Protein AF-A0A7V0UJN0-F1 (afdb_monomer_lite)

Foldseek 3Di:
DDDADDPVRLVCVLVVHDDDVVNVVCCVVDPVNVVVNVVVNVVSVVVVVVPDDVVPDDDDPCVVVVVVVVVVVVVVVVVVVVVVCVVCVVVVCPVPPVVVVVVVVVVVVVVVVVVVPPPDDDDDDDDDDDDDDDDDDDDDDPDDDPPPVVVVVVVCPDPVNVVVVVVVVVVVVVVVVVPD

Secondary structure (DSSP, 8-state):
-PPPPPHHHHHHHHHT----HHHHHHHHH-HHHHHHHHHHHHHHHHHHHHS--GGG-PPP-THHHHHHHHHHHHHHHHHHHHHHHHHHTTTT-GGGHHHHHHHHHHHHHHHHHHHHH-----------------------------SSHHHHHHH---HHHHHHHHHHHHHHHHHTTS--

Sequence (180 aa):
MFGHLKPEDFINLIEGTPIAEKRRAHLQACASCRERIEPLTAVYADARAMRIEEDGIAEPDWSAFRSSVRDAMLSRSVRRQSAAHGWTAWAARPAMGWSLSAAFAVVLVAVLWSWNGSTTAPVPPQMSALEGASLDVSDMDAGMWPRTGVFDEIAQLDEDEAEYLRQLLHEAMQEGSATQ

Radius of gyration: 39.87 Å; chains: 1; bounding box: 94×86×67 Å

pLDDT: mean 71.56, std 18.33, range [37.47, 95.38]

Structure (mmCIF, N/CA/C/O backbone):
data_AF-A0A7V0UJN0-F1
#
_entry.id   AF-A0A7V0UJN0-F1
#
loop_
_atom_site.group_PDB
_atom_site.id
_atom_site.type_symbol
_atom_site.label_atom_id
_atom_site.label_alt_id
_atom_site.label_comp_id
_atom_site.label_asym_id
_atom_site.label_entity_id
_atom_site.label_seq_id
_atom_site.pdbx_PDB_ins_code
_atom_site.Cartn_x
_atom_site.Cartn_y
_atom_site.Cartn_z
_atom_site.occupancy
_atom_site.B_iso_or_equiv
_atom_site.auth_seq_id
_atom_site.auth_comp_id
_atom_site.auth_asym_id
_atom_site.auth_atom_id
_atom_site.pdbx_PDB_model_num
ATOM 1 N N . MET A 1 1 ? -17.829 0.936 32.639 1.00 46.84 1 MET A N 1
ATOM 2 C CA . MET A 1 1 ? -18.564 0.746 31.369 1.00 46.84 1 MET A CA 1
ATOM 3 C C . MET A 1 1 ? -17.644 0.032 30.398 1.00 46.84 1 MET A C 1
ATOM 5 O O . MET A 1 1 ? -16.494 0.440 30.302 1.00 46.84 1 MET A O 1
ATOM 9 N N . PHE A 1 2 ? -18.114 -1.006 29.706 1.00 60.84 2 PHE A N 1
ATOM 10 C CA . PHE A 1 2 ? -17.427 -1.512 28.515 1.00 60.84 2 PHE A CA 1
ATOM 11 C C . PHE A 1 2 ? -18.046 -0.814 27.307 1.00 60.84 2 PHE A C 1
ATOM 13 O O . PHE A 1 2 ? -19.263 -0.871 27.140 1.00 60.84 2 PHE A O 1
ATOM 20 N N . GLY A 1 3 ? -17.229 -0.112 26.522 1.00 85.75 3 GLY A N 1
ATOM 21 C CA . GLY A 1 3 ? -17.667 0.426 25.236 1.00 85.75 3 GLY A CA 1
ATOM 22 C C . GLY A 1 3 ? -17.905 -0.693 24.220 1.00 85.75 3 GLY A C 1
ATOM 23 O O . GLY A 1 3 ? -17.548 -1.847 24.464 1.00 85.75 3 GLY A O 1
ATOM 24 N N . HIS A 1 4 ? -18.489 -0.334 23.079 1.00 92.38 4 HIS A N 1
ATOM 25 C CA . HIS A 1 4 ? -18.584 -1.229 21.928 1.00 92.38 4 HIS A CA 1
ATOM 26 C C . HIS A 1 4 ? -17.196 -1.646 21.421 1.00 92.38 4 HIS A C 1
ATOM 28 O O . HIS A 1 4 ? -16.188 -0.985 21.691 1.00 92.38 4 HIS A O 1
ATOM 34 N N . LEU A 1 5 ? -17.168 -2.725 20.638 1.00 92.25 5 LEU A N 1
ATOM 35 C CA . LEU A 1 5 ? -16.004 -3.123 19.845 1.00 92.25 5 LEU A CA 1
ATOM 36 C C . LEU A 1 5 ? -15.512 -1.968 18.966 1.00 92.25 5 LEU A C 1
ATOM 38 O O . LEU A 1 5 ? -16.306 -1.160 18.473 1.00 92.25 5 LEU A O 1
ATOM 42 N N . LYS A 1 6 ? -14.195 -1.895 18.777 1.00 93.81 6 LYS A N 1
ATOM 43 C CA . LYS A 1 6 ? -13.578 -0.878 17.926 1.00 93.81 6 LYS A CA 1
ATOM 44 C C . LYS A 1 6 ? -13.708 -1.235 16.438 1.00 93.81 6 LYS A C 1
ATOM 46 O O . LYS A 1 6 ? -13.808 -2.424 16.138 1.00 93.81 6 LYS A O 1
ATOM 51 N N . PRO A 1 7 ? -13.628 -0.267 15.502 1.00 92.81 7 PRO A N 1
ATOM 52 C CA . PRO A 1 7 ? -13.523 -0.547 14.065 1.00 92.81 7 PRO A CA 1
ATOM 53 C C . PRO A 1 7 ? -12.477 -1.622 13.734 1.00 92.81 7 PRO A C 1
ATOM 55 O O . PRO A 1 7 ? -12.775 -2.564 13.006 1.00 92.81 7 PRO A O 1
ATOM 58 N N . GLU A 1 8 ? -11.299 -1.547 14.361 1.00 93.44 8 GLU A N 1
ATOM 59 C CA . GLU A 1 8 ? -10.232 -2.541 14.203 1.00 93.44 8 GLU A CA 1
ATOM 60 C C . GLU A 1 8 ? -10.686 -3.964 14.581 1.00 93.44 8 GLU A C 1
ATOM 62 O O . GLU A 1 8 ? -10.312 -4.922 13.911 1.00 93.44 8 GLU A O 1
ATOM 67 N N . ASP A 1 9 ? -11.505 -4.131 15.626 1.00 93.38 9 ASP A N 1
ATOM 68 C CA . ASP A 1 9 ? -11.988 -5.452 16.057 1.00 93.38 9 ASP A CA 1
ATOM 69 C C . ASP A 1 9 ? -12.942 -6.081 15.031 1.00 93.38 9 ASP A C 1
ATOM 71 O O . ASP A 1 9 ? -12.942 -7.301 14.872 1.00 93.38 9 ASP A O 1
ATOM 75 N N . PHE A 1 10 ? -13.734 -5.263 14.327 1.00 94.12 10 PHE A N 1
ATOM 76 C CA . PHE A 1 10 ? -14.602 -5.732 13.244 1.00 94.12 10 PHE A CA 1
ATOM 77 C C . PHE A 1 10 ? -13.783 -6.162 12.025 1.00 94.12 10 PHE A C 1
ATOM 79 O O . PHE A 1 10 ? -14.015 -7.252 11.514 1.00 94.12 10 PHE A O 1
ATOM 86 N N . ILE A 1 11 ? -12.792 -5.364 11.606 1.00 93.25 11 ILE A N 1
ATOM 87 C CA . ILE A 1 11 ? -11.898 -5.704 10.482 1.00 93.25 11 ILE A CA 1
ATOM 88 C C . ILE A 1 11 ? -11.188 -7.037 10.756 1.00 93.25 11 ILE A C 1
ATOM 90 O O . ILE A 1 11 ? -11.294 -7.962 9.955 1.00 93.25 11 ILE A O 1
ATOM 94 N N . ASN A 1 12 ? -10.580 -7.187 11.939 1.00 93.50 12 ASN A N 1
ATOM 95 C CA . ASN A 1 12 ? -9.923 -8.434 12.340 1.00 93.50 12 ASN A CA 1
ATOM 96 C C . ASN A 1 12 ? -10.874 -9.645 12.282 1.00 93.50 12 ASN A C 1
ATOM 98 O O . ASN A 1 12 ? -10.482 -10.706 11.810 1.00 93.50 12 ASN A O 1
ATOM 102 N N . LEU A 1 13 ? -12.127 -9.500 12.732 1.00 92.88 13 LEU A N 1
ATOM 103 C CA . LEU A 1 13 ? -13.124 -10.575 12.665 1.00 92.88 13 LEU A CA 1
ATOM 104 C C . LEU A 1 13 ? -13.496 -10.974 11.230 1.00 92.88 13 LEU A C 1
ATOM 106 O O . LEU A 1 13 ? -13.722 -12.155 10.977 1.00 92.88 13 LEU A O 1
ATOM 110 N N . ILE A 1 14 ? -13.568 -10.006 10.318 1.00 93.56 14 ILE A N 1
ATOM 111 C CA . ILE A 1 14 ? -13.936 -10.201 8.909 1.00 93.56 14 ILE A CA 1
ATOM 112 C C . ILE A 1 14 ? -12.790 -10.864 8.129 1.00 93.56 14 ILE A C 1
ATOM 114 O O . ILE A 1 14 ? -13.022 -11.769 7.332 1.00 93.56 14 ILE A O 1
ATOM 118 N N . GLU A 1 15 ? -11.547 -10.468 8.406 1.00 90.50 15 GLU A N 1
ATOM 119 C CA . GLU A 1 15 ? -10.334 -11.047 7.811 1.00 90.50 15 GLU A CA 1
ATOM 120 C C . GLU A 1 15 ? -9.972 -12.435 8.382 1.00 90.50 15 GLU A C 1
ATOM 122 O O . GLU A 1 15 ? -9.098 -13.117 7.849 1.00 90.50 15 GLU A O 1
ATOM 127 N N . GLY A 1 16 ? -10.637 -12.871 9.459 1.00 90.56 16 GLY A N 1
ATOM 128 C CA . GLY A 1 16 ? -10.364 -14.134 10.160 1.00 90.56 16 GLY A CA 1
ATOM 129 C C . GLY A 1 16 ? -9.258 -14.054 11.224 1.00 90.56 16 GLY A C 1
ATOM 130 O O . GLY A 1 16 ? -8.926 -15.062 11.853 1.00 90.56 16 GLY A O 1
ATOM 131 N N . THR A 1 17 ? -8.706 -12.867 11.471 1.00 93.56 17 THR A N 1
ATOM 132 C CA . THR A 1 17 ? -7.651 -12.613 12.458 1.00 93.56 17 THR A CA 1
ATOM 133 C C . THR A 1 17 ? -8.164 -12.835 13.896 1.00 93.56 17 THR A C 1
ATOM 135 O O . THR A 1 17 ? -9.233 -12.342 14.276 1.00 93.56 17 THR A O 1
ATOM 138 N N . PRO A 1 18 ? -7.437 -13.578 14.756 1.00 90.25 18 PRO A N 1
ATOM 139 C CA . PRO A 1 18 ? -7.951 -13.995 16.060 1.00 90.25 18 PRO A CA 1
ATOM 140 C C . PRO A 1 18 ? -8.046 -12.844 17.078 1.00 90.25 18 PRO A C 1
ATOM 142 O O . PRO A 1 18 ? -7.070 -12.481 17.735 1.00 90.25 18 PRO A O 1
ATOM 145 N N . ILE A 1 19 ? -9.260 -12.330 17.293 1.00 92.44 19 ILE A N 1
ATOM 146 C CA . ILE A 1 19 ? -9.547 -11.388 18.386 1.00 92.44 19 ILE A CA 1
ATOM 147 C C . ILE A 1 19 ? -9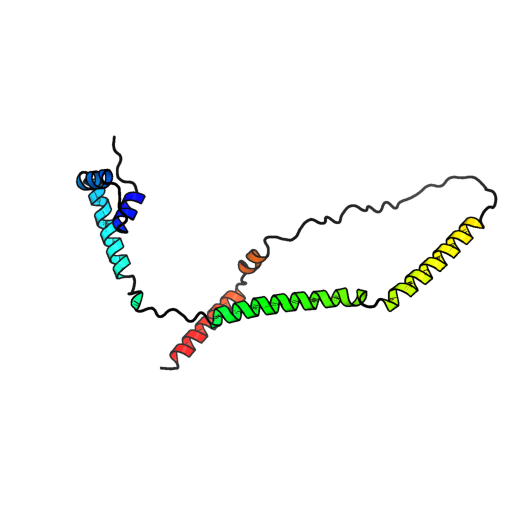.531 -12.056 19.774 1.00 92.44 19 ILE A C 1
ATOM 149 O O . ILE A 1 19 ? -9.800 -13.248 19.932 1.00 92.44 19 ILE A O 1
ATOM 153 N N . ALA A 1 20 ? -9.257 -11.259 20.811 1.00 93.44 20 ALA A N 1
ATOM 154 C CA . ALA A 1 20 ? -9.206 -11.720 22.200 1.00 93.44 20 ALA A CA 1
ATOM 155 C C . ALA A 1 20 ? -10.573 -12.203 22.725 1.00 93.44 20 ALA A C 1
ATOM 157 O O . ALA A 1 20 ? -11.601 -11.577 22.475 1.00 93.44 20 ALA A O 1
ATOM 158 N N . GLU A 1 21 ? -10.588 -13.250 23.554 1.00 92.19 21 GLU A N 1
ATOM 159 C CA . GLU A 1 21 ? -11.825 -13.962 23.926 1.00 92.19 21 GLU A CA 1
ATOM 160 C C . GLU A 1 21 ? -12.886 -13.089 24.623 1.00 92.19 21 GLU A C 1
ATOM 162 O O . GLU A 1 21 ? -14.079 -13.195 24.344 1.00 92.19 21 GLU A O 1
ATOM 167 N N . LYS A 1 22 ? -12.462 -12.120 25.447 1.00 91.75 22 LYS A N 1
ATOM 168 C CA . LYS A 1 22 ? -13.369 -11.130 26.064 1.00 91.75 22 LYS A CA 1
ATOM 169 C C . LYS A 1 22 ? -14.145 -10.301 25.027 1.00 91.75 22 LYS A C 1
ATOM 171 O O . LYS A 1 22 ? -15.257 -9.862 25.310 1.00 91.75 22 LYS A O 1
ATOM 176 N N . ARG A 1 23 ? -13.575 -10.092 23.834 1.00 92.25 23 ARG A N 1
ATOM 177 C CA . ARG A 1 23 ? -14.209 -9.384 22.712 1.00 92.25 23 ARG A CA 1
ATOM 178 C C . ARG A 1 23 ? -15.194 -10.286 21.956 1.00 92.25 23 ARG A C 1
ATOM 180 O O . ARG A 1 23 ? -16.264 -9.803 21.600 1.00 92.25 23 ARG A O 1
ATOM 187 N N . ARG A 1 24 ? -14.913 -11.593 21.817 1.00 91.94 24 ARG A N 1
ATOM 188 C CA . ARG A 1 24 ? -15.888 -12.585 21.305 1.00 91.94 24 ARG A CA 1
ATOM 189 C C . ARG A 1 24 ? -17.116 -12.686 22.210 1.00 91.94 24 ARG A C 1
ATOM 191 O O . ARG A 1 24 ? -18.240 -12.565 21.729 1.00 91.94 24 ARG A O 1
ATOM 198 N N . ALA A 1 25 ? -16.906 -12.805 23.521 1.00 93.62 25 ALA A N 1
ATOM 199 C CA . ALA A 1 25 ? -17.991 -12.817 24.503 1.00 93.62 25 ALA A CA 1
ATOM 200 C C . ALA A 1 25 ? -18.829 -11.521 24.464 1.00 93.62 25 ALA A C 1
ATOM 202 O O . ALA A 1 25 ? -20.057 -11.573 24.526 1.00 93.62 25 ALA A O 1
ATOM 203 N N . HIS A 1 26 ? -18.190 -10.355 24.290 1.00 94.25 26 HIS A N 1
ATOM 204 C CA . HIS A 1 26 ? -18.907 -9.091 24.090 1.00 94.25 26 HIS A CA 1
ATOM 205 C C . HIS A 1 26 ? -19.715 -9.074 22.783 1.00 94.25 26 HIS A C 1
ATOM 207 O O . HIS A 1 26 ? -20.866 -8.647 22.807 1.00 94.25 26 HIS A O 1
ATOM 213 N N . LEU A 1 27 ? -19.161 -9.558 21.662 1.00 93.56 27 LEU A N 1
ATOM 214 C CA . LEU A 1 27 ? -19.883 -9.652 20.386 1.00 93.56 27 LEU A CA 1
ATOM 215 C C . LEU A 1 27 ? -21.146 -10.512 20.518 1.00 93.56 27 LEU A C 1
ATOM 217 O O . LEU A 1 27 ? -22.207 -10.122 20.046 1.00 93.56 27 LEU A O 1
ATOM 221 N N . GLN A 1 28 ? -21.053 -11.657 21.197 1.00 93.06 28 GLN A N 1
ATOM 222 C CA . GLN A 1 28 ? -22.196 -12.548 21.418 1.00 93.06 28 GLN A CA 1
ATOM 223 C C . GLN A 1 28 ? -23.290 -11.893 22.279 1.00 93.06 28 GLN A C 1
ATOM 225 O O . GLN A 1 28 ? -24.476 -12.086 21.999 1.00 93.06 28 GLN A O 1
ATOM 230 N N . ALA A 1 29 ? -22.903 -11.097 23.283 1.00 94.06 29 ALA A N 1
ATOM 231 C CA . ALA A 1 29 ? -23.813 -10.448 24.229 1.00 94.06 29 ALA A CA 1
ATOM 232 C C . ALA A 1 29 ? -24.385 -9.090 23.759 1.00 94.06 29 ALA A C 1
ATOM 234 O O . ALA A 1 29 ? -25.470 -8.706 24.194 1.00 94.06 29 ALA A O 1
ATOM 235 N N . CYS A 1 30 ? -23.685 -8.340 22.903 1.00 95.38 30 CYS A N 1
ATOM 236 C CA . CYS A 1 30 ? -24.078 -6.985 22.505 1.00 95.38 30 CYS A CA 1
ATOM 237 C C . CYS A 1 30 ? -24.817 -6.969 21.157 1.00 95.38 30 CYS A C 1
ATOM 239 O O . CYS A 1 30 ? -24.190 -7.038 20.100 1.00 95.38 30 CYS A O 1
ATOM 241 N N . ALA A 1 31 ? -26.145 -6.800 21.191 1.00 95.31 31 ALA A N 1
ATOM 242 C CA . ALA A 1 31 ? -26.995 -6.743 19.995 1.00 95.31 31 ALA A CA 1
ATOM 243 C C . ALA A 1 31 ? -26.478 -5.751 18.931 1.00 95.31 31 ALA A C 1
ATOM 245 O O . ALA A 1 31 ? -26.200 -6.167 17.809 1.00 95.31 31 ALA A O 1
ATOM 246 N N . SER A 1 32 ? -26.190 -4.502 19.319 1.00 94.12 32 SER A N 1
ATOM 247 C CA . SER A 1 32 ? -25.696 -3.466 18.395 1.00 94.12 32 SER A CA 1
ATOM 248 C C . SER A 1 32 ? -24.321 -3.765 17.780 1.00 94.12 32 SER A C 1
ATOM 250 O O . SER A 1 32 ? -23.995 -3.250 16.713 1.00 94.12 32 SER A O 1
ATOM 252 N N . CYS A 1 33 ? -23.497 -4.621 18.396 1.00 94.56 33 CYS A N 1
ATOM 253 C CA . CYS A 1 33 ? -22.269 -5.094 17.754 1.00 94.56 33 CYS A CA 1
ATOM 254 C C . CYS A 1 33 ? -22.535 -6.210 16.730 1.00 94.56 33 CYS A C 1
ATOM 256 O O . CYS A 1 33 ? -21.801 -6.300 15.751 1.00 94.56 33 CYS A O 1
ATOM 258 N N . ARG A 1 34 ? -23.587 -7.020 16.903 1.00 94.12 34 ARG A N 1
ATOM 259 C CA . ARG A 1 34 ? -23.996 -8.038 15.916 1.00 94.12 34 ARG A CA 1
ATOM 260 C C . ARG A 1 34 ? -24.663 -7.392 14.699 1.00 94.12 34 ARG A C 1
ATOM 262 O O . ARG A 1 34 ? -24.244 -7.646 13.579 1.00 94.12 34 ARG A O 1
ATOM 269 N N . GLU A 1 35 ? -25.583 -6.457 14.936 1.00 95.31 35 GLU A N 1
ATOM 270 C CA . GLU A 1 35 ? -26.243 -5.639 13.900 1.00 95.31 35 GLU A CA 1
ATOM 271 C C . GLU A 1 35 ? -25.243 -4.877 13.009 1.00 95.31 35 GLU A C 1
ATOM 273 O O . GLU A 1 35 ? -25.527 -4.594 11.849 1.00 95.31 35 GLU A O 1
ATOM 278 N N . ARG A 1 36 ? -24.055 -4.545 13.536 1.00 93.56 36 ARG A N 1
ATOM 279 C CA . ARG A 1 36 ? -22.974 -3.899 12.774 1.00 93.56 36 ARG A CA 1
ATOM 280 C C . ARG A 1 36 ? -22.089 -4.869 12.000 1.00 93.56 36 ARG A C 1
ATOM 282 O O . ARG A 1 36 ? -21.561 -4.466 10.970 1.00 93.56 36 ARG A O 1
ATOM 289 N N . ILE A 1 37 ? -21.876 -6.096 12.484 1.00 94.62 37 ILE A N 1
ATOM 290 C CA . ILE A 1 37 ? -20.962 -7.030 11.810 1.00 94.62 37 ILE A CA 1
ATOM 291 C C . ILE A 1 37 ? -21.626 -7.743 10.632 1.00 94.62 37 ILE A C 1
ATOM 293 O O . ILE A 1 37 ? -20.972 -7.938 9.617 1.00 94.62 37 ILE A O 1
ATOM 297 N N . GLU A 1 38 ? -22.921 -8.049 10.730 1.00 91.62 38 GLU A N 1
ATOM 298 C CA . GLU A 1 38 ? -23.706 -8.718 9.685 1.00 91.62 38 GLU A CA 1
ATOM 299 C C . GLU A 1 38 ? -23.589 -8.052 8.290 1.00 91.62 38 GLU A C 1
ATOM 301 O O . GLU A 1 38 ? -23.121 -8.724 7.362 1.00 91.62 38 GLU A O 1
ATOM 306 N N . PRO A 1 39 ? -23.874 -6.742 8.109 1.00 93.69 39 PRO A N 1
ATOM 307 C CA . PRO A 1 39 ? -23.714 -6.086 6.808 1.00 93.69 39 PRO A CA 1
ATOM 308 C C . PRO A 1 39 ? -22.250 -6.001 6.352 1.00 93.69 39 PRO A C 1
ATOM 310 O O . PRO A 1 39 ? -21.980 -6.079 5.156 1.00 93.69 39 PRO A O 1
ATOM 313 N N . LEU A 1 40 ? -21.291 -5.884 7.279 1.00 93.62 40 LEU A N 1
ATOM 314 C CA . LEU A 1 40 ? -19.866 -5.873 6.932 1.00 93.62 40 LEU A CA 1
ATOM 315 C C . LEU A 1 40 ? -19.393 -7.245 6.427 1.00 93.62 40 LEU A C 1
ATOM 317 O O . LEU A 1 40 ? -18.619 -7.309 5.474 1.00 93.62 40 LEU A O 1
ATOM 321 N N . THR A 1 41 ? -19.881 -8.342 7.016 1.00 92.94 41 THR A N 1
ATOM 322 C CA . THR A 1 41 ? -19.584 -9.700 6.535 1.00 92.94 41 THR A CA 1
ATOM 323 C C . THR A 1 41 ? -20.223 -10.000 5.184 1.00 92.94 41 THR A C 1
ATOM 325 O O . THR A 1 41 ? -19.593 -10.681 4.380 1.00 92.94 41 THR A O 1
ATOM 328 N N . ALA A 1 42 ? -21.411 -9.454 4.896 1.00 92.88 42 ALA A N 1
ATOM 329 C CA . ALA A 1 42 ? -22.028 -9.560 3.574 1.00 92.88 42 ALA A CA 1
ATOM 330 C C . ALA A 1 42 ? -21.196 -8.825 2.508 1.00 92.88 42 ALA A C 1
ATOM 332 O O . ALA A 1 42 ? -20.749 -9.445 1.549 1.00 92.88 42 ALA A O 1
ATOM 333 N N . VAL A 1 43 ? -20.870 -7.545 2.735 1.00 93.12 43 VAL A N 1
ATOM 334 C CA . VAL A 1 43 ? -20.048 -6.746 1.803 1.00 93.12 43 VAL A CA 1
ATOM 335 C C . VAL A 1 43 ? -18.659 -7.359 1.587 1.00 93.12 43 VAL A C 1
ATOM 337 O O . VAL A 1 43 ? -18.145 -7.326 0.472 1.00 93.12 43 VAL A O 1
ATOM 340 N N . TYR A 1 44 ? -18.045 -7.951 2.617 1.00 91.88 44 TYR A N 1
ATOM 341 C CA . TYR A 1 44 ? -16.774 -8.662 2.456 1.00 91.88 44 TYR A CA 1
ATOM 342 C C . TYR A 1 44 ? -16.916 -9.969 1.666 1.00 91.88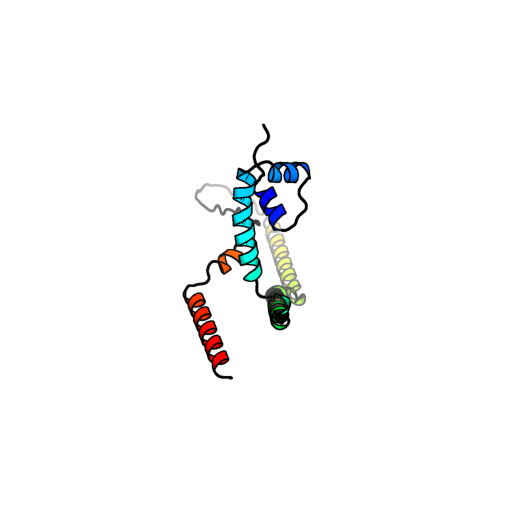 44 TYR A C 1
ATOM 344 O O . TYR A 1 44 ? -16.045 -10.273 0.852 1.00 91.88 44 TYR A O 1
ATOM 352 N N . ALA A 1 45 ? -17.993 -10.734 1.869 1.00 89.25 45 ALA A N 1
ATOM 353 C CA . ALA A 1 45 ? -18.267 -11.934 1.080 1.00 89.25 45 ALA A CA 1
ATOM 354 C C . ALA A 1 45 ? -18.481 -11.587 -0.403 1.00 89.25 45 ALA A C 1
ATOM 356 O O . ALA A 1 45 ? -17.857 -12.211 -1.260 1.00 89.25 45 ALA A O 1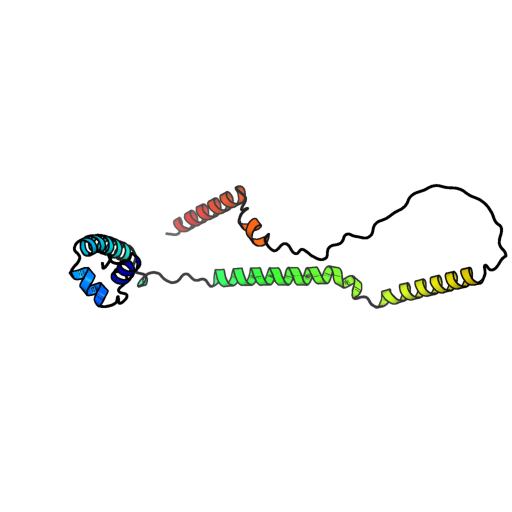
ATOM 357 N N . ASP A 1 46 ? -19.259 -10.541 -0.695 1.00 90.88 46 ASP A N 1
ATOM 358 C CA . ASP A 1 46 ? -19.474 -10.031 -2.052 1.00 90.88 46 ASP A CA 1
ATOM 359 C C . ASP A 1 46 ? -18.156 -9.554 -2.681 1.00 90.88 46 ASP A C 1
ATOM 361 O O . ASP A 1 46 ? -17.790 -9.995 -3.768 1.00 90.88 46 ASP A O 1
ATOM 365 N N . ALA A 1 47 ? -17.377 -8.723 -1.978 1.00 88.56 47 ALA A N 1
ATOM 366 C CA . ALA A 1 47 ? -16.079 -8.243 -2.459 1.00 88.56 47 ALA A CA 1
ATOM 367 C C . ALA A 1 47 ? -15.063 -9.381 -2.675 1.00 88.56 47 ALA A C 1
ATOM 369 O O . ALA A 1 47 ? -14.226 -9.307 -3.576 1.00 88.56 47 ALA A O 1
ATOM 370 N N . ARG A 1 48 ? -15.140 -10.453 -1.875 1.00 85.62 48 ARG A N 1
ATOM 371 C CA . ARG A 1 48 ? -14.302 -11.648 -2.025 1.00 85.62 48 ARG A CA 1
ATOM 372 C C . ARG A 1 48 ? -14.767 -12.558 -3.165 1.00 85.62 48 ARG A C 1
ATOM 374 O O . ARG A 1 48 ? -13.917 -13.188 -3.776 1.00 85.62 48 ARG A O 1
ATOM 381 N N . ALA A 1 49 ? -16.061 -12.588 -3.482 1.00 85.19 49 ALA A N 1
ATOM 382 C CA . ALA A 1 49 ? -16.598 -13.265 -4.664 1.00 85.19 49 ALA A CA 1
ATOM 383 C C . ALA A 1 49 ? -16.352 -12.470 -5.964 1.00 85.19 49 ALA A C 1
ATOM 385 O O . ALA A 1 49 ? -16.188 -13.061 -7.027 1.00 85.19 49 ALA A O 1
ATOM 386 N N . MET A 1 50 ? -16.283 -11.135 -5.886 1.00 81.12 50 MET A N 1
ATOM 387 C CA . MET A 1 50 ? -15.887 -10.260 -7.001 1.00 81.12 50 MET A CA 1
ATOM 388 C C . MET A 1 50 ? -14.379 -10.279 -7.279 1.00 81.12 50 MET A C 1
ATOM 390 O O . MET A 1 50 ? -13.959 -9.900 -8.373 1.00 81.12 50 MET A O 1
ATOM 394 N N . ARG A 1 51 ? -13.550 -10.720 -6.322 1.00 77.44 51 ARG A N 1
ATOM 395 C CA . ARG A 1 51 ? -12.145 -11.030 -6.592 1.00 77.44 51 ARG A CA 1
ATOM 396 C C . ARG A 1 51 ? -12.088 -12.306 -7.435 1.00 77.44 51 ARG A C 1
ATOM 398 O O . ARG A 1 51 ? -12.095 -13.408 -6.897 1.00 77.44 51 ARG A O 1
ATOM 405 N N . ILE A 1 52 ? -12.023 -12.106 -8.752 1.00 62.38 52 ILE A N 1
ATOM 406 C CA . ILE A 1 52 ? -11.709 -13.125 -9.762 1.00 62.38 52 ILE A CA 1
ATOM 407 C C . ILE A 1 52 ? -10.568 -14.006 -9.242 1.00 62.38 52 ILE A C 1
ATOM 409 O O . ILE A 1 52 ? -9.583 -13.478 -8.723 1.00 62.38 52 ILE A O 1
ATOM 413 N N . GLU A 1 53 ? -10.723 -15.325 -9.368 1.00 61.56 53 GLU A N 1
ATOM 414 C CA . GLU A 1 53 ? -9.795 -16.328 -8.840 1.00 61.56 53 GLU A CA 1
ATOM 415 C C . GLU A 1 53 ? -8.356 -16.024 -9.294 1.00 61.56 53 GLU A C 1
ATOM 417 O O . GLU A 1 53 ? -8.013 -16.170 -10.469 1.00 61.56 53 GLU A O 1
ATOM 422 N N . GLU A 1 54 ? -7.509 -15.575 -8.357 1.00 57.50 54 GLU A N 1
ATOM 423 C CA . GLU A 1 54 ? -6.116 -15.181 -8.635 1.00 57.50 54 GLU A CA 1
ATOM 424 C C . GLU A 1 54 ? -5.295 -16.363 -9.192 1.00 57.50 54 GLU A C 1
ATOM 426 O O . GLU A 1 54 ? -4.336 -16.148 -9.931 1.00 57.50 54 GLU A O 1
ATOM 431 N N . ASP A 1 55 ? -5.750 -17.599 -8.948 1.00 57.81 55 ASP A N 1
ATOM 432 C CA . ASP A 1 55 ? -5.257 -18.853 -9.536 1.00 57.81 55 ASP A CA 1
ATOM 433 C C . ASP A 1 55 ? -5.274 -18.875 -11.083 1.00 57.81 55 ASP A C 1
ATOM 435 O O . ASP A 1 55 ? -4.561 -19.670 -11.698 1.00 57.81 55 ASP A O 1
ATOM 439 N N . GLY A 1 56 ? -6.079 -18.018 -11.727 1.00 59.12 56 GLY A N 1
ATOM 440 C CA . GLY A 1 56 ? -6.162 -17.883 -13.187 1.00 59.12 56 GLY A CA 1
ATOM 441 C C . GLY A 1 56 ? -5.326 -16.748 -13.794 1.00 59.12 56 GLY A C 1
ATOM 442 O O . GLY A 1 56 ? -5.201 -16.678 -15.019 1.00 59.12 56 GLY A O 1
ATOM 443 N N . ILE A 1 57 ? -4.755 -15.849 -12.983 1.00 63.81 57 ILE A N 1
ATOM 444 C CA . ILE A 1 57 ? -4.013 -14.681 -13.482 1.00 63.81 57 ILE A CA 1
ATOM 445 C C . ILE A 1 57 ? -2.543 -15.064 -13.674 1.00 63.81 57 ILE A C 1
ATOM 447 O O . ILE A 1 57 ? -1.737 -15.005 -12.747 1.00 63.81 57 ILE A O 1
ATOM 451 N N . ALA A 1 58 ? -2.182 -15.438 -14.904 1.00 73.31 58 ALA A N 1
ATOM 452 C CA . ALA A 1 58 ? -0.787 -15.654 -15.279 1.00 73.31 58 ALA A CA 1
ATOM 453 C C . ALA A 1 58 ? 0.047 -14.387 -15.000 1.00 73.31 58 ALA A C 1
ATOM 455 O O . ALA A 1 58 ? -0.292 -13.302 -15.476 1.00 73.31 58 ALA A O 1
ATOM 456 N N . GLU A 1 59 ? 1.131 -14.525 -14.229 1.00 77.25 59 GLU A N 1
ATOM 457 C CA . GLU A 1 59 ? 1.986 -13.394 -13.853 1.00 77.25 59 GLU A CA 1
ATOM 458 C C . GLU A 1 59 ? 2.554 -12.716 -15.121 1.00 77.25 59 GLU A C 1
ATOM 460 O O . GLU A 1 59 ? 3.175 -13.400 -15.942 1.00 77.25 59 GLU A O 1
ATOM 465 N N . PRO A 1 60 ? 2.352 -11.395 -15.322 1.00 82.19 60 PRO A N 1
ATOM 466 C CA . PRO A 1 60 ? 2.837 -10.706 -16.516 1.00 82.19 60 PRO A CA 1
ATOM 467 C C . PRO A 1 60 ? 4.356 -10.824 -16.668 1.00 82.19 60 PRO A C 1
ATOM 469 O O . PRO A 1 60 ? 5.090 -10.674 -15.689 1.00 82.19 60 PRO A O 1
ATOM 472 N N . ASP A 1 61 ? 4.864 -11.033 -17.889 1.00 86.94 61 ASP A N 1
ATOM 473 C CA . ASP A 1 61 ? 6.314 -11.127 -18.076 1.00 86.94 61 ASP A CA 1
ATOM 474 C C . ASP A 1 61 ? 7.004 -9.756 -17.989 1.00 86.94 61 ASP A C 1
ATOM 476 O O . ASP A 1 61 ? 7.244 -9.050 -18.972 1.00 86.94 61 ASP A O 1
ATOM 480 N N . TRP A 1 62 ? 7.430 -9.418 -16.776 1.00 92.94 62 TRP A N 1
ATOM 481 C CA . TRP A 1 62 ? 8.245 -8.246 -16.486 1.00 92.94 62 TRP A CA 1
ATOM 482 C C . TRP A 1 62 ? 9.689 -8.338 -17.033 1.00 92.94 62 TRP A C 1
ATOM 484 O O . TRP A 1 62 ? 10.523 -7.512 -16.658 1.00 92.94 62 TRP A O 1
ATOM 494 N N . SER A 1 63 ? 10.075 -9.329 -17.852 1.00 93.00 63 SER A N 1
ATOM 495 C CA . SER A 1 63 ? 11.425 -9.415 -18.451 1.00 93.00 63 SER A CA 1
ATOM 496 C C . SER A 1 63 ? 11.759 -8.198 -19.322 1.00 93.00 63 SER A C 1
ATOM 498 O O . SER A 1 63 ? 12.836 -7.612 -19.161 1.00 93.00 63 SER A O 1
ATOM 500 N N . ALA A 1 64 ? 10.820 -7.763 -20.168 1.00 89.25 64 ALA A N 1
ATOM 501 C CA . ALA A 1 64 ? 10.981 -6.611 -21.050 1.00 89.25 64 ALA A CA 1
ATOM 502 C C . ALA A 1 64 ? 11.146 -5.313 -20.242 1.00 89.25 64 ALA A C 1
ATOM 504 O O . ALA A 1 64 ? 12.130 -4.595 -20.418 1.00 89.25 64 ALA A O 1
ATOM 505 N N . PHE A 1 65 ? 10.257 -5.072 -19.272 1.00 92.12 65 PHE A N 1
ATOM 506 C CA . PHE A 1 65 ? 10.316 -3.910 -18.377 1.00 92.12 65 PHE A CA 1
ATOM 507 C C . PHE A 1 65 ? 11.609 -3.867 -17.542 1.00 92.12 65 PHE A C 1
ATOM 509 O O . PHE A 1 65 ? 12.285 -2.842 -17.470 1.00 92.12 65 PHE A O 1
ATOM 516 N N . ARG A 1 66 ? 12.026 -4.999 -16.956 1.00 94.62 66 ARG A N 1
ATOM 517 C CA . ARG A 1 66 ? 13.298 -5.090 -16.210 1.00 94.62 66 ARG A CA 1
ATOM 518 C C . ARG A 1 66 ? 14.529 -4.873 -17.096 1.00 94.62 66 ARG A C 1
ATOM 520 O O . ARG A 1 66 ? 15.590 -4.538 -16.570 1.00 94.62 66 ARG A O 1
ATOM 527 N N . SER A 1 67 ? 14.406 -5.077 -18.407 1.00 91.94 67 SER A N 1
ATOM 528 C CA . SER A 1 67 ? 15.479 -4.829 -19.373 1.00 91.94 67 SER A CA 1
ATOM 529 C C . SER A 1 67 ? 15.509 -3.360 -19.798 1.00 91.94 67 SER A C 1
ATOM 531 O O . SER A 1 67 ? 16.552 -2.729 -19.656 1.00 91.94 67 SER A O 1
ATOM 533 N N . SER A 1 68 ? 14.371 -2.757 -20.163 1.00 92.44 68 SER A N 1
ATOM 534 C CA . SER A 1 68 ? 14.315 -1.331 -20.523 1.00 92.44 68 SER A CA 1
ATOM 535 C C . SER A 1 68 ? 14.735 -0.407 -19.371 1.00 92.44 68 SER A C 1
ATOM 537 O O . SER A 1 68 ? 15.495 0.535 -19.591 1.00 92.44 68 SER A O 1
ATOM 539 N N . VAL A 1 69 ? 14.351 -0.713 -18.124 1.00 94.56 69 VAL A N 1
ATOM 540 C CA . VAL A 1 69 ? 14.821 0.021 -16.932 1.00 94.56 69 VAL A CA 1
ATOM 541 C C . VAL A 1 69 ? 16.340 -0.108 -16.750 1.00 94.56 69 VAL A C 1
ATOM 543 O O . VAL A 1 69 ? 17.010 0.874 -16.420 1.00 94.56 69 VAL A O 1
ATOM 546 N N . ARG A 1 70 ? 16.914 -1.294 -16.997 1.00 93.31 70 ARG A N 1
ATOM 547 C CA . ARG A 1 70 ? 18.368 -1.522 -16.925 1.00 93.31 70 ARG A CA 1
ATOM 548 C C . ARG A 1 70 ? 19.102 -0.705 -17.987 1.00 93.31 70 ARG A C 1
ATOM 550 O O . ARG A 1 70 ? 20.070 -0.020 -17.661 1.00 93.31 70 ARG A O 1
ATOM 557 N N . ASP A 1 71 ? 18.616 -0.722 -19.221 1.00 91.31 71 ASP A N 1
ATOM 558 C CA . ASP A 1 71 ? 19.240 -0.028 -20.350 1.00 91.31 71 ASP A CA 1
ATOM 559 C C . ASP A 1 71 ? 19.093 1.500 -20.234 1.00 91.31 71 ASP A C 1
ATOM 561 O O . ASP A 1 71 ? 20.023 2.246 -20.557 1.00 91.31 71 ASP A O 1
ATOM 565 N N . ALA A 1 72 ? 17.994 1.991 -19.651 1.00 89.06 72 ALA A N 1
ATOM 566 C CA . ALA A 1 72 ? 17.833 3.393 -19.263 1.00 89.06 72 ALA A CA 1
ATOM 567 C C . ALA A 1 72 ? 18.846 3.822 -18.180 1.00 89.06 72 ALA A C 1
ATOM 569 O O . ALA A 1 72 ? 19.446 4.896 -18.276 1.00 89.06 72 ALA A O 1
ATOM 570 N N . MET A 1 73 ? 19.107 2.983 -17.169 1.00 87.38 73 MET A N 1
ATOM 571 C CA . MET A 1 73 ? 20.137 3.276 -16.162 1.00 87.38 73 MET A CA 1
ATOM 572 C C . MET A 1 73 ? 21.560 3.235 -16.742 1.00 87.38 73 MET A C 1
ATOM 574 O O . MET A 1 73 ? 22.363 4.125 -16.445 1.00 87.38 73 MET A O 1
ATOM 578 N N . LEU A 1 74 ? 21.872 2.248 -17.588 1.00 85.31 74 LEU A N 1
ATOM 579 C CA . LEU A 1 74 ? 23.192 2.095 -18.213 1.00 85.31 74 LEU A CA 1
ATOM 580 C C . LEU A 1 74 ? 23.486 3.204 -19.234 1.00 85.31 74 LEU A C 1
ATOM 582 O O . LEU A 1 74 ? 24.570 3.783 -19.224 1.00 85.31 74 LEU A O 1
ATOM 586 N N . SER A 1 75 ? 22.519 3.580 -20.071 1.00 78.06 75 SER A N 1
ATOM 587 C CA . SER A 1 75 ? 22.687 4.706 -20.999 1.00 78.06 75 SER A CA 1
ATOM 588 C C . SER A 1 75 ? 22.871 6.043 -20.265 1.00 78.06 75 SER A C 1
ATOM 590 O O . SER A 1 75 ? 23.702 6.860 -20.676 1.00 78.06 75 SER A O 1
ATOM 592 N N . ARG A 1 76 ? 22.184 6.259 -19.129 1.00 70.56 76 ARG A N 1
ATOM 593 C CA . ARG A 1 76 ? 22.354 7.460 -18.289 1.00 70.56 76 ARG A CA 1
ATOM 594 C C . ARG A 1 76 ? 23.713 7.503 -17.580 1.00 70.56 76 ARG A C 1
ATOM 596 O O . ARG A 1 76 ? 24.278 8.592 -17.449 1.00 70.56 76 ARG A O 1
ATOM 603 N N . SER A 1 77 ? 24.265 6.365 -17.146 1.00 65.44 77 SER A N 1
ATOM 604 C CA . SER A 1 77 ? 25.605 6.316 -16.540 1.00 65.44 77 SER A CA 1
ATOM 605 C C . SER A 1 77 ? 26.709 6.529 -17.582 1.00 65.44 77 SER A C 1
ATOM 607 O O . SER A 1 77 ? 27.564 7.396 -17.384 1.00 65.44 77 SER A O 1
ATOM 609 N N . VAL A 1 78 ? 26.629 5.861 -18.739 1.00 64.12 78 VAL A N 1
ATOM 610 C CA . VAL A 1 78 ? 27.568 6.038 -19.862 1.00 64.12 78 VAL A CA 1
ATOM 611 C C . VAL A 1 78 ? 27.570 7.486 -20.367 1.00 64.12 78 VAL A C 1
ATOM 613 O O . VAL A 1 78 ? 28.644 8.065 -20.531 1.00 64.12 78 VAL A O 1
ATOM 616 N N . ARG A 1 79 ? 26.397 8.122 -20.533 1.00 62.53 79 ARG A N 1
ATOM 617 C CA . ARG A 1 79 ? 26.294 9.533 -20.964 1.00 62.53 79 ARG A CA 1
ATOM 618 C C . ARG A 1 79 ? 26.949 10.507 -19.973 1.00 62.53 79 ARG A C 1
ATOM 620 O O . ARG A 1 79 ? 27.545 11.494 -20.396 1.00 62.53 79 ARG A O 1
ATOM 627 N N . ARG A 1 80 ? 26.880 10.240 -18.662 1.00 59.88 80 ARG A N 1
ATOM 628 C CA . ARG A 1 80 ? 27.598 11.037 -17.645 1.00 59.88 80 ARG A CA 1
ATOM 629 C C . ARG A 1 80 ? 29.109 10.812 -17.709 1.00 59.88 80 ARG A C 1
ATOM 631 O O . ARG A 1 80 ? 29.873 11.770 -17.608 1.00 59.88 80 ARG A O 1
ATOM 638 N N . GLN A 1 81 ? 29.541 9.567 -17.902 1.00 58.00 81 GLN A N 1
ATOM 639 C CA . GLN A 1 81 ? 30.958 9.214 -17.936 1.00 58.00 81 GLN A CA 1
ATOM 640 C C . GLN A 1 81 ? 31.669 9.780 -19.176 1.00 58.00 81 GLN A C 1
ATOM 642 O O . GLN A 1 81 ? 32.791 10.271 -19.052 1.00 58.00 81 GLN A O 1
ATOM 647 N N . SER A 1 82 ? 31.018 9.798 -20.346 1.00 58.28 82 SER A N 1
ATOM 648 C CA . SER A 1 82 ? 31.566 10.424 -21.558 1.00 58.28 82 SER A CA 1
ATOM 649 C C . SER A 1 82 ? 31.599 11.956 -21.474 1.00 58.28 82 SER A C 1
ATOM 651 O O . SER A 1 82 ? 32.613 12.556 -21.828 1.00 58.28 82 SER A O 1
ATOM 653 N N . ALA A 1 83 ? 30.559 12.594 -20.923 1.00 57.28 83 ALA A N 1
ATOM 654 C CA . ALA A 1 83 ? 30.539 14.044 -20.706 1.00 57.28 83 ALA A CA 1
ATOM 655 C C . ALA A 1 83 ? 31.698 14.520 -19.803 1.00 57.28 83 ALA A C 1
ATOM 657 O O . ALA A 1 83 ? 32.367 15.505 -20.119 1.00 57.28 83 ALA A O 1
ATOM 658 N N . ALA A 1 84 ? 32.001 13.782 -18.727 1.00 55.41 84 ALA A N 1
ATOM 659 C CA . ALA A 1 84 ? 33.114 14.094 -17.824 1.00 55.41 84 ALA A CA 1
ATOM 660 C C . ALA A 1 84 ? 34.504 14.005 -18.496 1.00 55.41 84 ALA A C 1
ATOM 662 O O . ALA A 1 84 ? 35.414 14.761 -18.140 1.00 55.41 84 ALA A O 1
ATOM 663 N N . HIS A 1 85 ? 34.673 13.126 -19.491 1.00 54.09 85 HIS A N 1
ATOM 664 C CA . HIS A 1 85 ? 35.921 13.020 -20.258 1.00 54.09 85 HIS A CA 1
ATOM 665 C C . HIS A 1 85 ? 36.132 14.202 -21.219 1.00 54.09 85 HIS A C 1
ATOM 667 O O . HIS A 1 85 ? 37.276 14.570 -21.479 1.00 54.09 85 HIS A O 1
ATOM 673 N N . GLY A 1 86 ? 35.062 14.842 -21.708 1.00 56.19 86 GLY A N 1
ATOM 674 C CA . GLY A 1 86 ? 35.163 15.987 -22.622 1.00 56.19 86 GLY A CA 1
ATOM 675 C C . GLY A 1 86 ? 35.879 17.199 -22.011 1.00 56.19 86 GLY A C 1
ATOM 676 O O . GLY A 1 86 ? 36.756 17.783 -22.645 1.00 56.19 86 GLY A O 1
ATOM 677 N N . TRP A 1 87 ? 35.554 17.544 -20.760 1.00 56.03 87 TRP A N 1
ATOM 678 C CA . TRP A 1 87 ? 36.168 18.677 -20.049 1.00 56.03 87 TRP A CA 1
ATOM 679 C C . TRP A 1 87 ? 37.590 18.340 -19.566 1.00 56.03 87 TRP A C 1
ATOM 681 O O . TRP A 1 87 ? 38.522 19.127 -19.729 1.00 56.03 87 TRP A O 1
ATOM 691 N N . THR A 1 88 ? 37.794 17.141 -19.012 1.00 55.19 88 THR A N 1
ATOM 692 C CA . THR A 1 88 ? 39.081 16.745 -18.408 1.00 55.19 88 THR A CA 1
ATOM 693 C C . THR A 1 88 ? 40.181 16.419 -19.426 1.00 55.19 88 THR A C 1
ATOM 695 O O . THR A 1 88 ? 41.363 16.515 -19.089 1.00 55.19 88 THR A O 1
ATOM 698 N N . ALA A 1 89 ? 39.840 16.132 -20.689 1.00 55.66 89 ALA A N 1
ATOM 699 C CA . ALA A 1 89 ? 40.806 15.852 -21.759 1.00 55.66 89 ALA A CA 1
ATOM 700 C C . ALA A 1 89 ? 41.843 16.971 -22.000 1.00 55.66 89 ALA A C 1
ATOM 702 O O . ALA A 1 89 ? 42.938 16.694 -22.493 1.00 55.66 89 ALA A O 1
ATOM 703 N N . TRP A 1 90 ? 41.539 18.222 -21.631 1.00 55.19 90 TRP A N 1
ATOM 704 C CA . TRP A 1 90 ? 42.470 19.351 -21.764 1.00 55.19 90 TRP A CA 1
ATOM 705 C C . TRP A 1 90 ? 43.601 19.299 -20.721 1.00 55.19 90 TRP A C 1
ATOM 707 O O . TRP A 1 90 ? 44.731 19.678 -21.024 1.00 55.19 90 TRP A O 1
ATOM 717 N N . ALA A 1 91 ? 43.336 18.765 -19.523 1.00 54.75 91 ALA A N 1
ATOM 718 C CA . ALA A 1 91 ? 44.339 18.595 -18.467 1.00 54.75 91 ALA A CA 1
ATOM 719 C C . ALA A 1 91 ? 45.266 17.385 -18.709 1.00 54.75 91 ALA A C 1
ATOM 721 O O . ALA A 1 91 ? 46.393 17.352 -18.220 1.00 54.75 91 ALA A O 1
ATOM 722 N N . ALA A 1 92 ? 44.831 16.408 -19.511 1.00 55.53 92 ALA A N 1
ATOM 723 C CA . ALA A 1 92 ? 45.562 15.169 -19.794 1.00 55.53 92 ALA A CA 1
ATOM 724 C C . ALA A 1 92 ? 46.752 15.321 -20.776 1.00 55.53 92 ALA A C 1
ATOM 726 O O . ALA A 1 92 ? 47.299 14.323 -21.247 1.00 55.53 92 ALA A O 1
ATOM 727 N N . ARG A 1 93 ? 47.178 16.552 -21.102 1.00 57.09 93 ARG A N 1
ATOM 728 C CA . ARG A 1 93 ? 48.328 16.848 -21.982 1.00 57.09 93 ARG A CA 1
ATOM 729 C C . ARG A 1 93 ? 49.492 17.488 -21.203 1.00 57.09 93 ARG A C 1
ATOM 731 O O . ARG A 1 93 ? 49.741 18.686 -21.355 1.00 57.09 93 ARG A O 1
ATOM 738 N N . PRO A 1 94 ? 50.268 16.709 -20.418 1.00 57.12 94 PRO A N 1
ATOM 739 C CA . PRO A 1 94 ? 51.319 17.248 -19.546 1.00 57.12 94 PRO A CA 1
ATOM 740 C C . PRO A 1 94 ? 52.430 18.008 -20.291 1.00 57.12 94 PRO A C 1
ATOM 742 O O . PRO A 1 94 ? 53.095 18.846 -19.691 1.00 57.12 94 PRO A O 1
ATOM 745 N N . ALA A 1 95 ? 52.611 17.778 -21.596 1.00 57.94 95 ALA A N 1
ATOM 746 C CA . ALA A 1 95 ? 53.626 18.449 -22.411 1.00 57.94 95 ALA A CA 1
ATOM 747 C C . ALA A 1 95 ? 53.432 19.976 -22.557 1.00 57.94 95 ALA A C 1
ATOM 749 O O . ALA A 1 95 ? 54.409 20.677 -22.807 1.00 57.94 95 ALA A O 1
ATOM 750 N N . MET A 1 96 ? 52.211 20.509 -22.401 1.00 53.94 96 MET A N 1
ATOM 751 C CA . MET A 1 96 ? 51.939 21.949 -22.577 1.00 53.94 96 MET A CA 1
ATOM 752 C C . MET A 1 96 ? 51.999 22.779 -21.284 1.00 53.94 96 MET A C 1
ATOM 754 O O . MET A 1 96 ? 52.055 24.001 -21.363 1.00 53.94 96 MET A O 1
ATOM 758 N N . GLY A 1 97 ? 52.031 22.159 -20.097 1.00 57.22 97 GLY A N 1
ATOM 759 C CA . GLY A 1 97 ? 52.095 22.910 -18.832 1.00 57.22 97 GLY A CA 1
ATOM 760 C C . GLY A 1 97 ? 53.437 23.623 -18.605 1.00 57.22 97 GLY A C 1
ATOM 761 O O . GLY A 1 97 ? 53.478 24.750 -18.116 1.00 57.22 97 GLY A O 1
ATOM 762 N N . TRP A 1 98 ? 54.541 22.989 -19.011 1.00 62.47 98 TRP A N 1
ATOM 763 C CA . TRP A 1 98 ? 55.904 23.437 -18.696 1.00 62.47 98 TRP A CA 1
ATOM 764 C C . TRP A 1 98 ? 56.305 24.745 -19.395 1.00 62.47 98 TRP A C 1
ATOM 766 O O . TRP A 1 98 ? 57.088 25.516 -18.841 1.00 62.47 98 TRP A O 1
ATOM 776 N N . SER A 1 99 ? 55.766 25.031 -20.586 1.00 61.19 99 SER A N 1
ATOM 777 C CA . SER A 1 99 ? 56.072 26.266 -21.324 1.00 61.19 99 SER A CA 1
ATOM 778 C C . SER A 1 99 ? 55.482 27.508 -20.652 1.00 61.19 99 SER A C 1
ATOM 780 O O . SER A 1 99 ? 56.147 28.542 -20.597 1.00 61.19 99 SER A O 1
ATOM 782 N N . LEU A 1 100 ? 54.279 27.399 -20.075 1.00 62.84 100 LEU A N 1
ATOM 783 C CA . LEU A 1 100 ? 53.662 28.472 -19.291 1.00 62.84 100 LEU A CA 1
ATOM 784 C C . LEU A 1 100 ? 54.452 28.746 -18.005 1.00 62.84 100 LEU A C 1
ATOM 786 O O . LEU A 1 100 ? 54.728 29.905 -17.702 1.00 62.84 100 LEU A O 1
ATOM 790 N N . SER A 1 101 ? 54.896 27.703 -17.293 1.00 67.75 101 SER A N 1
ATOM 791 C CA . SER A 1 101 ? 55.760 27.863 -16.114 1.00 67.75 101 SER A CA 1
ATOM 792 C C . SER A 1 101 ? 57.095 28.538 -16.451 1.00 67.75 101 SER A C 1
ATOM 794 O O . SER A 1 101 ? 57.529 29.426 -15.719 1.00 67.75 101 SER A O 1
ATOM 796 N N . ALA A 1 102 ? 57.724 28.172 -17.574 1.00 73.81 102 ALA A N 1
ATOM 797 C CA . ALA A 1 102 ? 58.967 28.795 -18.028 1.00 73.81 102 ALA A CA 1
ATOM 798 C C . ALA A 1 102 ? 58.778 30.280 -18.389 1.00 73.81 102 ALA A C 1
ATOM 800 O O . ALA A 1 102 ? 59.563 31.123 -17.954 1.00 73.81 102 ALA A O 1
ATOM 801 N N . ALA A 1 103 ? 57.713 30.621 -19.124 1.00 74.69 103 ALA A N 1
ATOM 802 C CA . ALA A 1 103 ? 57.385 32.008 -19.450 1.00 74.69 103 ALA A CA 1
ATOM 803 C C . ALA A 1 103 ? 57.118 32.847 -18.186 1.00 74.69 103 ALA A C 1
ATOM 805 O O . ALA A 1 103 ? 57.657 33.946 -18.048 1.00 74.69 103 ALA A O 1
ATOM 806 N N . PHE A 1 104 ? 56.350 32.313 -17.231 1.00 81.44 104 PHE A N 1
ATOM 807 C CA . PHE A 1 104 ? 56.036 33.005 -15.978 1.00 81.44 104 PHE A CA 1
ATOM 808 C C . PHE A 1 104 ? 57.282 33.236 -15.107 1.00 81.44 104 PHE A C 1
ATOM 810 O O . PHE A 1 104 ? 57.438 34.309 -14.527 1.00 81.44 104 PHE A O 1
ATOM 817 N N . ALA A 1 105 ? 58.217 32.278 -15.074 1.00 82.75 105 ALA A N 1
ATOM 818 C CA . ALA A 1 105 ? 59.497 32.436 -14.384 1.00 82.75 105 ALA A CA 1
ATOM 819 C C . ALA A 1 105 ? 60.363 33.555 -14.996 1.00 82.75 105 ALA A C 1
ATOM 821 O O . ALA A 1 105 ? 60.921 34.365 -14.256 1.00 82.75 105 ALA A O 1
ATOM 822 N N . VAL A 1 106 ? 60.437 33.654 -16.330 1.00 83.69 106 VAL A N 1
ATOM 823 C CA . VAL A 1 106 ? 61.164 34.742 -17.015 1.00 83.69 106 VAL A CA 1
ATOM 824 C C . VAL A 1 106 ? 60.537 36.107 -16.709 1.00 83.69 106 VAL A C 1
ATOM 826 O O . VAL A 1 106 ? 61.263 37.054 -16.405 1.00 83.69 106 VAL A O 1
ATOM 829 N N . VAL A 1 107 ? 59.202 36.206 -16.715 1.00 84.94 107 VAL A N 1
ATOM 830 C CA . VAL A 1 107 ? 58.482 37.438 -16.347 1.00 84.94 107 VAL A CA 1
ATOM 831 C C . VAL A 1 107 ? 58.758 37.832 -14.892 1.00 84.94 107 VAL A C 1
ATOM 833 O O . VAL A 1 107 ? 59.097 38.985 -14.637 1.00 84.94 107 VAL A O 1
ATOM 836 N N . LEU A 1 108 ? 58.692 36.892 -13.942 1.00 84.38 108 LEU A N 1
ATOM 837 C CA . LEU A 1 108 ? 59.003 37.159 -12.531 1.00 84.38 108 LEU A CA 1
ATOM 838 C C . LEU A 1 108 ? 60.443 37.649 -12.328 1.00 84.38 108 LEU A C 1
ATOM 840 O O . LEU A 1 108 ? 60.657 38.615 -11.597 1.00 84.38 108 LEU A O 1
ATOM 844 N N . VAL A 1 109 ? 61.427 37.032 -12.992 1.00 85.44 109 VAL A N 1
ATOM 845 C CA . VAL A 1 109 ? 62.833 37.466 -12.916 1.00 85.44 109 VAL A CA 1
ATOM 846 C C . VAL A 1 109 ? 63.008 38.874 -13.491 1.00 85.44 109 VAL A C 1
ATOM 848 O O . VAL A 1 109 ? 63.683 39.694 -12.871 1.00 85.44 109 VAL A O 1
ATOM 851 N N . ALA A 1 110 ? 62.362 39.189 -14.619 1.00 82.94 110 ALA A N 1
ATOM 852 C CA . ALA A 1 110 ? 62.400 40.525 -15.216 1.00 82.94 110 ALA A CA 1
ATOM 853 C C . ALA A 1 110 ? 61.746 41.594 -14.318 1.00 82.94 110 ALA A C 1
ATOM 855 O O . ALA A 1 110 ? 62.301 42.682 -14.161 1.00 82.94 110 ALA A O 1
ATOM 856 N N . VAL A 1 111 ? 60.611 41.282 -13.679 1.00 82.31 111 VAL A N 1
ATOM 857 C CA . VAL A 1 111 ? 59.948 42.177 -12.712 1.00 82.31 111 VAL A CA 1
ATOM 858 C C . VAL A 1 111 ? 60.835 42.413 -11.487 1.00 82.31 111 VAL A C 1
ATOM 860 O O . VAL A 1 111 ? 61.042 43.563 -11.109 1.00 82.31 111 VAL A O 1
ATOM 863 N N . LEU A 1 112 ? 61.419 41.359 -10.907 1.00 82.50 112 LEU A N 1
ATOM 864 C CA . LEU A 1 112 ? 62.331 41.467 -9.761 1.00 82.50 112 LEU A CA 1
ATOM 865 C C . LEU A 1 112 ? 63.587 42.292 -10.089 1.00 82.50 112 LEU A C 1
ATOM 867 O O . LEU A 1 112 ? 64.001 43.119 -9.279 1.00 82.50 112 LEU A O 1
ATOM 871 N N . TRP A 1 113 ? 64.168 42.116 -11.281 1.00 78.56 113 TRP A N 1
ATOM 872 C CA . TRP A 1 113 ? 65.290 42.937 -11.752 1.00 78.56 113 TRP A CA 1
ATOM 873 C C . TRP A 1 113 ? 64.901 44.405 -11.945 1.00 78.56 113 TRP A C 1
ATOM 875 O O . TRP A 1 113 ? 65.639 45.286 -11.509 1.00 78.56 113 TRP A O 1
ATOM 885 N N . SER A 1 114 ? 63.740 44.669 -12.551 1.00 76.38 114 SER A N 1
ATOM 886 C CA . SER A 1 114 ? 63.218 46.028 -12.738 1.00 76.38 114 SER A CA 1
ATOM 887 C C . SER A 1 114 ? 63.044 46.748 -11.395 1.00 76.38 114 SER A C 1
ATOM 889 O O . SER A 1 114 ? 63.543 47.857 -11.214 1.00 76.38 114 SER A O 1
ATOM 891 N N . TRP A 1 115 ? 62.432 46.076 -10.411 1.00 73.50 115 TRP A N 1
ATOM 892 C CA . TRP A 1 115 ? 62.191 46.637 -9.078 1.00 73.50 115 TRP A CA 1
ATOM 893 C C . TRP A 1 115 ? 63.484 46.907 -8.297 1.00 73.50 115 TRP A C 1
ATOM 895 O O . TRP A 1 115 ? 63.599 47.921 -7.611 1.00 73.50 115 TRP A O 1
ATOM 905 N N . ASN A 1 116 ? 64.473 46.014 -8.409 1.00 68.31 116 ASN A N 1
ATOM 906 C CA . ASN A 1 116 ? 65.749 46.144 -7.705 1.00 68.31 116 ASN A CA 1
ATOM 907 C C . ASN A 1 116 ? 66.707 47.159 -8.368 1.00 68.31 116 ASN A C 1
ATOM 909 O O . ASN A 1 116 ? 67.675 47.587 -7.744 1.00 68.31 116 ASN A O 1
ATOM 913 N N . GLY A 1 117 ? 66.447 47.553 -9.621 1.00 60.41 117 GLY A N 1
ATOM 914 C CA . GLY A 1 117 ? 67.218 48.566 -10.351 1.00 60.41 117 GLY A CA 1
ATOM 915 C C . GLY A 1 117 ? 66.757 50.013 -10.132 1.00 60.41 117 GLY A C 1
ATOM 916 O O . GLY A 1 117 ? 67.484 50.939 -10.487 1.00 60.41 117 GLY A O 1
ATOM 917 N N . SER A 1 118 ? 65.570 50.239 -9.558 1.00 56.81 118 SER A N 1
ATOM 918 C CA . SER A 1 118 ? 64.928 51.561 -9.482 1.00 56.81 118 SER A CA 1
ATOM 919 C C . SER A 1 118 ? 65.113 52.281 -8.134 1.00 56.81 118 SER A C 1
ATOM 921 O O . SER A 1 118 ? 64.145 52.749 -7.538 1.00 56.81 118 SER A O 1
ATOM 923 N N . THR A 1 119 ? 66.351 52.388 -7.639 1.00 53.50 119 THR A N 1
ATOM 924 C CA . THR A 1 119 ? 66.702 53.139 -6.413 1.00 53.50 119 THR A CA 1
ATOM 925 C C . THR A 1 119 ? 67.272 54.532 -6.714 1.00 53.50 119 THR A C 1
ATOM 927 O O . THR A 1 119 ? 68.418 54.850 -6.397 1.00 53.50 119 THR A O 1
ATOM 930 N N . THR A 1 120 ? 66.448 55.406 -7.298 1.00 47.94 120 THR A N 1
ATOM 931 C CA . THR A 1 120 ? 66.720 56.853 -7.408 1.00 47.94 120 THR A CA 1
ATOM 932 C C . THR A 1 120 ? 65.865 57.660 -6.421 1.00 47.94 120 THR A C 1
ATOM 934 O O . THR A 1 120 ? 64.752 57.276 -6.072 1.00 47.94 120 THR A O 1
ATOM 937 N N . ALA A 1 121 ? 66.430 58.754 -5.899 1.00 48.06 121 ALA A N 1
ATOM 938 C CA . ALA A 1 121 ? 65.910 59.489 -4.739 1.00 48.06 121 ALA A CA 1
ATOM 939 C C . ALA A 1 121 ? 64.599 60.280 -5.017 1.00 48.06 121 ALA A C 1
ATOM 941 O O . ALA A 1 121 ? 64.317 60.608 -6.170 1.00 48.06 121 ALA A O 1
ATOM 942 N N . PRO A 1 122 ? 63.789 60.594 -3.980 1.00 51.88 122 PRO A N 1
ATOM 943 C CA . PRO A 1 122 ? 62.385 60.983 -4.151 1.00 51.88 122 PRO A CA 1
ATOM 944 C C . PRO A 1 122 ? 62.147 62.481 -4.402 1.00 51.88 122 PRO A C 1
ATOM 946 O O . PRO A 1 122 ? 62.917 63.335 -3.964 1.00 51.88 122 PRO A O 1
ATOM 949 N N . VAL A 1 123 ? 60.992 62.792 -5.004 1.00 44.81 123 VAL A N 1
ATOM 950 C CA . VAL A 1 123 ? 60.450 64.155 -5.157 1.00 44.81 123 VAL A CA 1
ATOM 951 C C . VAL A 1 123 ? 58.995 64.206 -4.653 1.00 44.81 123 VAL A C 1
ATOM 953 O O . VAL A 1 123 ? 58.129 63.583 -5.263 1.00 44.81 123 VAL A O 1
ATOM 956 N N . PRO A 1 124 ? 58.701 64.932 -3.559 1.00 52.34 124 PRO A N 1
ATOM 957 C CA . PRO A 1 124 ? 57.349 65.353 -3.164 1.00 52.34 124 PRO A CA 1
ATOM 958 C C . PRO A 1 124 ? 57.076 66.819 -3.585 1.00 52.34 124 PRO A C 1
ATOM 960 O O . PRO A 1 124 ? 58.020 67.504 -3.986 1.00 52.34 124 PRO A O 1
ATOM 963 N N . PRO A 1 125 ? 55.867 67.393 -3.375 1.00 51.81 125 PRO A N 1
ATOM 964 C CA . PRO A 1 125 ? 54.543 66.803 -3.091 1.00 51.81 125 PRO A CA 1
ATOM 965 C C . PRO A 1 125 ? 53.699 66.758 -4.416 1.00 51.81 125 PRO A C 1
ATOM 967 O O . PRO A 1 125 ? 54.314 66.591 -5.461 1.00 51.81 125 PRO A O 1
ATOM 970 N N . GLN A 1 126 ? 52.360 66.841 -4.563 1.00 41.44 126 GLN A N 1
ATOM 971 C CA . GLN A 1 126 ? 51.230 67.259 -3.705 1.00 41.44 126 GLN A CA 1
ATOM 972 C C . GLN A 1 126 ? 49.919 66.469 -3.990 1.00 41.44 126 GLN A C 1
ATOM 974 O O . GLN A 1 126 ? 49.966 65.323 -4.421 1.00 41.44 126 GLN A O 1
ATOM 979 N N . MET A 1 127 ? 48.752 67.056 -3.680 1.00 46.91 127 MET A N 1
ATOM 980 C CA . MET A 1 127 ? 47.429 66.412 -3.629 1.00 46.91 127 MET A CA 1
ATOM 981 C C . MET A 1 127 ? 46.604 66.501 -4.927 1.00 46.91 127 MET A C 1
ATOM 983 O O . MET A 1 127 ? 46.439 67.585 -5.482 1.00 46.91 127 MET A O 1
ATOM 987 N N . SER A 1 128 ? 45.962 65.391 -5.304 1.00 45.06 128 SER A N 1
ATOM 988 C CA . SER A 1 128 ? 44.610 65.267 -5.902 1.00 45.06 128 SER A CA 1
ATOM 989 C C . SER A 1 128 ? 44.234 63.775 -5.796 1.00 45.06 128 SER A C 1
ATOM 991 O O . SER A 1 128 ? 45.065 62.945 -6.141 1.00 45.06 128 SER A O 1
ATOM 993 N N . ALA A 1 129 ? 43.177 63.332 -5.106 1.00 45.66 129 ALA A N 1
ATOM 994 C CA . ALA A 1 129 ? 41.741 63.643 -5.199 1.00 45.66 129 ALA A CA 1
ATOM 995 C C . ALA A 1 129 ? 41.050 62.903 -6.365 1.00 45.66 129 ALA A C 1
ATOM 997 O O . ALA A 1 129 ? 41.450 63.085 -7.509 1.00 45.66 129 ALA A O 1
ATOM 998 N N . LEU A 1 130 ? 39.988 62.144 -6.028 1.00 42.88 130 LEU A N 1
ATOM 999 C CA . LEU A 1 130 ? 39.145 61.299 -6.901 1.00 42.88 130 LEU A CA 1
ATOM 1000 C C . LEU A 1 130 ? 39.858 60.071 -7.533 1.00 42.88 130 LEU A C 1
ATOM 1002 O O . LEU A 1 130 ? 41.059 60.102 -7.769 1.00 42.88 130 LEU A O 1
ATOM 1006 N N . GLU A 1 131 ? 39.197 58.943 -7.835 1.00 41.16 131 GLU A N 1
ATOM 1007 C CA . GLU A 1 131 ? 37.914 58.381 -7.358 1.00 41.16 131 GLU A CA 1
ATOM 1008 C C . GLU A 1 131 ? 37.843 56.872 -7.701 1.00 41.16 131 GLU A C 1
ATOM 1010 O O . GLU A 1 131 ? 38.488 56.432 -8.646 1.00 41.16 131 GLU A O 1
ATOM 1015 N N . GLY A 1 132 ? 37.044 56.102 -6.948 1.00 41.84 132 GLY A N 1
ATOM 1016 C CA . GLY A 1 132 ? 36.348 54.883 -7.396 1.00 41.84 132 GLY A 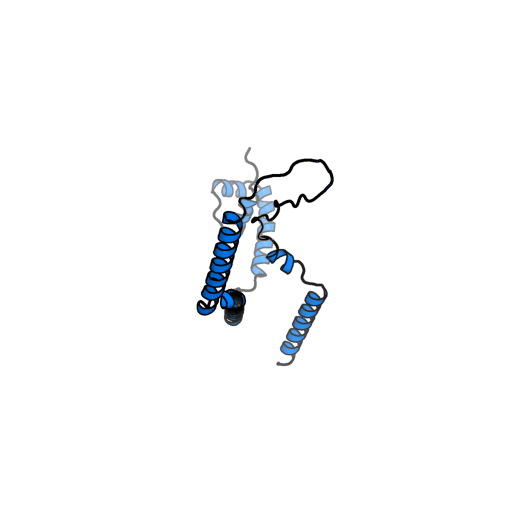CA 1
ATOM 1017 C C . GLY A 1 132 ? 37.138 53.694 -7.973 1.00 41.84 132 GLY A C 1
ATOM 1018 O O . GLY A 1 132 ? 37.486 53.695 -9.146 1.00 41.84 132 GLY A O 1
ATOM 1019 N N . ALA A 1 133 ? 37.220 52.597 -7.204 1.00 44.91 133 ALA A N 1
ATOM 1020 C CA . ALA A 1 133 ? 36.975 51.226 -7.701 1.00 44.91 133 ALA A CA 1
ATOM 1021 C C . ALA A 1 133 ? 36.970 50.195 -6.549 1.00 44.91 133 ALA A C 1
ATOM 1023 O O . ALA A 1 133 ? 37.927 49.445 -6.359 1.00 44.91 133 ALA A O 1
ATOM 1024 N N . SER A 1 134 ? 35.882 50.121 -5.780 1.00 49.00 134 SER A N 1
ATOM 1025 C CA . SER A 1 134 ? 35.594 48.916 -4.993 1.00 49.00 134 SER A CA 1
ATOM 1026 C C . SER A 1 134 ? 35.054 47.833 -5.929 1.00 49.00 134 SER A C 1
ATOM 1028 O O . SER A 1 134 ? 33.973 48.011 -6.493 1.00 49.00 134 SER A O 1
ATOM 1030 N N . LEU A 1 135 ? 35.765 46.714 -6.071 1.00 43.28 135 LEU A N 1
ATOM 1031 C CA . LEU A 1 135 ? 35.184 45.475 -6.586 1.00 43.28 135 LEU A CA 1
ATOM 1032 C C . LEU A 1 135 ? 35.131 44.455 -5.456 1.00 43.28 135 LEU A C 1
ATOM 1034 O O . LEU A 1 135 ? 36.156 44.057 -4.905 1.00 43.28 135 LEU A O 1
ATOM 1038 N N . ASP A 1 136 ? 33.900 44.113 -5.096 1.00 37.47 136 ASP A N 1
ATOM 1039 C CA . ASP A 1 136 ? 33.567 43.177 -4.035 1.00 37.47 136 ASP A CA 1
ATOM 1040 C C . ASP A 1 136 ? 33.858 41.733 -4.479 1.00 37.47 136 ASP A C 1
ATOM 1042 O O . ASP A 1 136 ? 33.684 41.377 -5.646 1.00 37.47 136 ASP A O 1
ATOM 1046 N N . VAL A 1 137 ? 34.310 40.902 -3.542 1.00 47.50 137 VAL A N 1
ATOM 1047 C CA . VAL A 1 137 ? 34.613 39.481 -3.752 1.00 47.50 137 VAL A CA 1
ATOM 1048 C C . VAL A 1 137 ? 33.957 38.696 -2.621 1.00 47.50 137 VAL A C 1
ATOM 1050 O O . VAL A 1 137 ? 34.621 38.183 -1.720 1.00 47.50 137 VAL A O 1
ATOM 1053 N N . SER A 1 138 ? 32.625 38.662 -2.632 1.00 47.84 138 SER A N 1
ATOM 1054 C CA . SER A 1 138 ? 31.807 37.912 -1.671 1.00 47.84 138 SER A CA 1
ATOM 1055 C C . SER A 1 138 ? 30.432 37.525 -2.228 1.00 47.84 138 SER A C 1
ATOM 1057 O O . SER A 1 138 ? 29.421 37.786 -1.589 1.00 47.84 138 SER A O 1
ATOM 1059 N N . ASP A 1 139 ? 30.388 36.831 -3.375 1.00 45.97 139 ASP A N 1
ATOM 1060 C CA . ASP A 1 139 ? 29.395 35.753 -3.517 1.00 45.97 139 ASP A CA 1
ATOM 1061 C C . ASP A 1 139 ? 29.787 34.668 -4.540 1.00 45.97 139 ASP A C 1
ATOM 1063 O O . ASP A 1 139 ? 29.864 34.910 -5.743 1.00 45.97 139 ASP A O 1
ATOM 1067 N N . MET A 1 140 ? 30.027 33.455 -4.038 1.00 45.06 140 MET A N 1
ATOM 1068 C CA . MET A 1 140 ? 29.932 32.182 -4.764 1.00 45.06 140 MET A CA 1
ATOM 1069 C C . MET A 1 140 ? 29.655 31.084 -3.728 1.00 45.06 140 MET A C 1
ATOM 1071 O O . MET A 1 140 ? 30.531 30.278 -3.404 1.00 45.06 140 MET A O 1
ATOM 1075 N N . ASP A 1 141 ? 28.443 31.090 -3.167 1.00 39.53 141 ASP A N 1
ATOM 1076 C CA . ASP A 1 141 ? 27.983 30.046 -2.246 1.00 39.53 141 ASP A CA 1
ATOM 1077 C C . ASP A 1 141 ? 28.136 28.632 -2.846 1.00 39.53 141 ASP A C 1
ATOM 1079 O O . ASP A 1 141 ? 27.587 28.291 -3.897 1.00 39.53 141 ASP A O 1
ATOM 1083 N N . ALA A 1 142 ? 28.879 27.777 -2.143 1.00 46.72 142 ALA A N 1
ATOM 1084 C CA . ALA A 1 142 ? 29.156 26.397 -2.528 1.00 46.72 142 ALA A CA 1
ATOM 1085 C C . ALA A 1 142 ? 28.108 25.429 -1.934 1.00 46.72 142 ALA A C 1
ATOM 1087 O O . ALA A 1 142 ? 28.466 24.414 -1.332 1.00 46.72 142 ALA A O 1
ATOM 1088 N N . GLY A 1 143 ? 26.816 25.769 -2.065 1.00 48.25 143 GLY A N 1
ATOM 1089 C CA . GLY A 1 143 ? 25.781 25.293 -1.136 1.00 48.25 143 GLY A CA 1
ATOM 1090 C C . GLY A 1 143 ? 24.563 24.530 -1.680 1.00 48.25 143 GLY A C 1
ATOM 1091 O O . GLY A 1 143 ? 23.949 23.802 -0.899 1.00 48.25 143 GLY A O 1
ATOM 1092 N N . MET A 1 144 ? 24.179 24.624 -2.966 1.00 43.41 144 MET A N 1
ATOM 1093 C CA . MET A 1 144 ? 22.838 24.157 -3.393 1.00 43.41 144 MET A CA 1
ATOM 1094 C C . MET A 1 144 ? 22.789 23.234 -4.626 1.00 43.41 144 MET A C 1
ATOM 1096 O O . MET A 1 144 ? 22.635 23.671 -5.764 1.00 43.41 144 MET A O 1
ATOM 1100 N N . TRP A 1 145 ? 22.782 21.918 -4.379 1.00 49.00 145 TRP A N 1
ATOM 1101 C CA . TRP A 1 145 ? 22.216 20.938 -5.320 1.00 49.00 145 TRP A CA 1
ATOM 1102 C C . TRP A 1 145 ? 20.680 20.915 -5.164 1.00 49.00 145 TRP A C 1
ATOM 1104 O O . TRP A 1 145 ? 20.209 20.645 -4.054 1.00 49.00 145 TRP A O 1
ATOM 1114 N N . PRO A 1 146 ? 19.877 21.140 -6.223 1.00 46.53 146 PRO A N 1
ATOM 1115 C CA . PRO A 1 146 ? 18.417 21.148 -6.117 1.00 46.53 146 PRO A CA 1
ATOM 1116 C C . PRO A 1 146 ? 17.887 19.733 -5.854 1.00 46.53 146 PRO A C 1
ATOM 1118 O O . PRO A 1 146 ? 17.874 18.872 -6.733 1.00 46.53 146 PRO A O 1
ATOM 1121 N N . ARG A 1 147 ? 17.453 19.472 -4.616 1.00 51.97 147 ARG A N 1
ATOM 1122 C CA . ARG A 1 147 ? 17.103 18.120 -4.139 1.00 51.97 147 ARG A CA 1
ATOM 1123 C C . ARG A 1 147 ? 15.658 17.684 -4.442 1.00 51.97 147 ARG A C 1
ATOM 1125 O O . ARG A 1 147 ? 15.244 16.633 -3.965 1.00 51.97 147 ARG A O 1
ATOM 1132 N N . THR A 1 148 ? 14.913 18.477 -5.215 1.00 50.72 148 THR A N 1
ATOM 1133 C CA . THR A 1 148 ? 13.470 18.309 -5.490 1.00 50.72 148 THR A CA 1
ATOM 1134 C C . THR A 1 148 ? 13.119 18.112 -6.969 1.00 50.72 148 THR A C 1
ATOM 1136 O O . THR A 1 148 ? 12.163 17.400 -7.264 1.00 50.72 148 THR A O 1
ATOM 1139 N N . GLY A 1 149 ? 13.901 18.668 -7.905 1.00 48.06 149 GLY A N 1
ATOM 1140 C CA . GLY A 1 149 ? 13.490 18.823 -9.313 1.00 48.06 149 GLY A CA 1
ATOM 1141 C C . GLY A 1 149 ? 13.159 17.538 -10.087 1.00 48.06 149 GLY A C 1
ATOM 1142 O O . GLY A 1 149 ? 12.441 17.600 -11.074 1.00 48.06 149 GLY A O 1
ATOM 1143 N N . VAL A 1 150 ? 13.610 16.368 -9.620 1.00 56.44 150 VAL A N 1
ATOM 1144 C CA . VAL A 1 150 ? 13.335 15.063 -10.261 1.00 56.44 150 VAL A CA 1
ATOM 1145 C C . VAL A 1 150 ? 11.862 14.633 -10.135 1.00 56.44 150 VAL A C 1
ATOM 1147 O O . VAL A 1 150 ? 11.432 13.746 -10.864 1.00 56.44 150 VAL A O 1
ATOM 1150 N N . PHE A 1 151 ? 11.089 15.232 -9.220 1.00 48.62 151 PHE A N 1
ATOM 1151 C CA . PHE A 1 151 ? 9.663 14.921 -9.049 1.00 48.62 151 PHE A CA 1
ATOM 1152 C C . PHE A 1 151 ? 8.726 15.987 -9.640 1.00 48.62 151 PHE A C 1
ATOM 1154 O O . PHE A 1 151 ? 7.663 15.618 -10.130 1.00 48.62 151 PHE A O 1
ATOM 1161 N N . ASP A 1 152 ? 9.129 17.265 -9.690 1.00 49.97 152 ASP A N 1
ATOM 1162 C CA . ASP A 1 152 ? 8.376 18.303 -10.422 1.00 49.97 152 ASP A CA 1
ATOM 1163 C C . ASP A 1 152 ? 8.357 18.023 -11.936 1.00 49.97 152 ASP A C 1
ATOM 1165 O O . ASP A 1 152 ? 7.315 18.151 -12.571 1.00 49.97 152 ASP A O 1
ATOM 1169 N N . GLU A 1 153 ? 9.476 17.548 -12.499 1.00 50.69 153 GLU A N 1
ATOM 1170 C CA . GLU A 1 153 ? 9.619 17.166 -13.919 1.00 50.69 153 GLU A CA 1
ATOM 1171 C C . GLU A 1 153 ? 8.692 15.996 -14.330 1.00 50.69 153 GLU A C 1
ATOM 1173 O O . GLU A 1 153 ? 8.432 15.802 -15.509 1.00 50.69 153 GLU A O 1
ATOM 1178 N N . ILE A 1 154 ? 8.154 15.234 -13.365 1.00 52.06 154 ILE A N 1
ATOM 1179 C CA . ILE A 1 154 ? 7.166 14.157 -13.593 1.00 52.06 154 ILE A CA 1
ATOM 1180 C C . ILE A 1 154 ? 5.729 14.651 -13.328 1.00 52.06 154 ILE A C 1
ATOM 1182 O O . ILE A 1 154 ? 4.772 14.116 -13.883 1.00 52.06 154 ILE A O 1
ATOM 1186 N N . ALA A 1 155 ? 5.563 15.680 -12.491 1.00 55.88 155 ALA A N 1
ATOM 1187 C CA . ALA A 1 155 ? 4.274 16.330 -12.247 1.00 55.88 155 ALA A CA 1
ATOM 1188 C C . ALA A 1 155 ? 3.866 17.295 -13.378 1.00 55.88 155 ALA A C 1
ATOM 1190 O O . ALA A 1 155 ? 2.687 17.618 -13.498 1.00 55.88 155 ALA A O 1
ATOM 1191 N N . GLN A 1 156 ? 4.824 17.730 -14.204 1.00 51.53 156 GLN A N 1
ATOM 1192 C CA . GLN A 1 156 ? 4.625 18.556 -15.401 1.00 51.53 156 GLN A CA 1
ATOM 1193 C C . GLN A 1 156 ? 4.713 17.720 -16.690 1.00 51.53 156 GLN A C 1
ATOM 1195 O O . GLN A 1 156 ? 5.427 18.076 -17.623 1.00 51.53 156 GLN A O 1
ATOM 1200 N N . LEU A 1 157 ? 3.969 16.609 -16.740 1.00 50.06 157 LEU A N 1
ATOM 1201 C CA . LEU A 1 157 ? 3.551 16.021 -18.016 1.00 50.06 157 LEU A CA 1
ATOM 1202 C C . LEU A 1 157 ? 2.697 17.067 -18.739 1.00 50.06 157 LEU A C 1
ATOM 1204 O O . LEU A 1 157 ? 1.615 17.408 -18.257 1.00 50.06 157 LEU A O 1
ATOM 1208 N N . ASP A 1 158 ? 3.212 17.601 -19.846 1.00 62.19 158 ASP A N 1
ATOM 1209 C CA . ASP A 1 158 ? 2.509 18.618 -20.629 1.00 62.19 158 ASP A CA 1
ATOM 1210 C C . ASP A 1 158 ? 1.225 18.024 -21.233 1.00 62.19 158 ASP A C 1
ATOM 1212 O O . ASP A 1 158 ? 1.129 16.813 -21.468 1.00 62.19 158 ASP A O 1
ATOM 1216 N N . GLU A 1 159 ? 0.217 18.858 -21.479 1.00 65.69 159 GLU A N 1
ATOM 1217 C CA . GLU A 1 159 ? -1.106 18.376 -21.899 1.00 65.69 159 GLU A CA 1
ATOM 1218 C C . GLU A 1 159 ? -1.033 17.684 -23.282 1.00 65.69 159 GLU A C 1
ATOM 1220 O O . GLU A 1 159 ? -1.726 16.692 -23.523 1.00 65.69 159 GLU A O 1
ATOM 1225 N N . ASP A 1 160 ? -0.072 18.104 -24.115 1.00 66.00 160 ASP A N 1
ATOM 1226 C CA . ASP A 1 160 ? 0.317 17.472 -25.382 1.00 66.00 160 ASP A CA 1
ATOM 1227 C C . ASP A 1 160 ? 0.924 16.058 -25.204 1.00 66.00 160 ASP A C 1
ATOM 1229 O O . ASP A 1 160 ? 0.630 15.154 -25.992 1.00 66.00 160 ASP A O 1
ATOM 1233 N N . GLU A 1 161 ? 1.742 15.812 -24.167 1.00 69.25 161 GLU A N 1
ATOM 1234 C CA . GLU A 1 161 ? 2.302 14.472 -23.897 1.00 69.25 161 GLU A CA 1
ATOM 1235 C C . GLU A 1 161 ? 1.233 13.512 -23.357 1.00 69.25 161 GLU A C 1
ATOM 1237 O O . GLU A 1 161 ? 1.222 12.324 -23.698 1.00 69.25 161 GLU A O 1
ATOM 1242 N N . ALA A 1 162 ? 0.294 14.022 -22.553 1.00 72.69 162 ALA A N 1
ATOM 1243 C CA . ALA A 1 162 ? -0.854 13.249 -22.090 1.00 72.69 162 ALA A CA 1
ATOM 1244 C C . ALA A 1 162 ? -1.764 12.824 -23.259 1.00 72.69 162 ALA A C 1
ATOM 1246 O O . ALA A 1 162 ? -2.247 11.687 -23.280 1.00 72.69 162 ALA A O 1
ATOM 1247 N N . GLU A 1 163 ? -1.965 13.698 -24.249 1.00 76.44 163 GLU A N 1
ATOM 1248 C CA . GLU A 1 163 ? -2.745 13.390 -25.452 1.00 76.44 163 GLU A CA 1
ATOM 1249 C C . GLU A 1 163 ? -2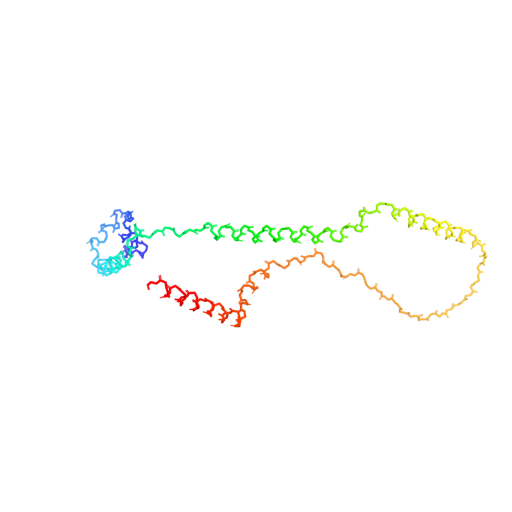.012 12.401 -26.378 1.00 76.44 163 GLU A C 1
ATOM 1251 O O . GLU A 1 163 ? -2.614 11.427 -26.837 1.00 76.44 163 GLU A O 1
ATOM 1256 N N . TYR A 1 164 ? -0.694 12.551 -26.554 1.00 77.81 164 TYR A N 1
ATOM 1257 C CA . TYR A 1 164 ? 0.140 11.582 -27.278 1.00 77.81 164 TYR A CA 1
ATOM 1258 C C . TYR A 1 164 ? 0.069 10.173 -26.661 1.00 77.81 164 TYR A C 1
ATOM 1260 O O . TYR A 1 164 ? -0.130 9.187 -27.375 1.00 77.81 164 TYR A O 1
ATOM 1268 N N . LEU A 1 165 ? 0.153 10.059 -25.329 1.00 79.38 165 LEU A N 1
ATOM 1269 C CA . LEU A 1 165 ? 0.030 8.775 -24.629 1.00 79.38 165 LEU A CA 1
ATOM 1270 C C . LEU A 1 165 ? -1.371 8.154 -24.759 1.00 79.38 165 LEU A C 1
ATOM 1272 O O . LEU A 1 165 ? -1.477 6.933 -24.896 1.00 79.38 165 LEU A O 1
ATOM 1276 N N . ARG A 1 166 ? -2.444 8.962 -24.767 1.00 82.06 166 ARG A N 1
ATOM 1277 C CA . ARG A 1 166 ? -3.812 8.483 -25.058 1.00 82.06 166 ARG A CA 1
ATOM 1278 C C . ARG A 1 166 ? -3.917 7.931 -26.476 1.00 82.06 166 ARG A C 1
ATOM 1280 O O . ARG A 1 166 ? -4.504 6.867 -26.662 1.00 82.06 166 ARG A O 1
ATOM 1287 N N . GLN A 1 167 ? -3.337 8.623 -27.457 1.00 85.94 167 GLN A N 1
ATOM 1288 C CA . GLN A 1 167 ? -3.373 8.219 -28.861 1.00 85.94 167 GLN A CA 1
ATOM 1289 C C . GLN A 1 167 ? -2.642 6.884 -29.085 1.00 85.94 167 GLN A C 1
ATOM 1291 O O . GLN A 1 167 ? -3.210 5.977 -29.693 1.00 85.94 167 GLN A O 1
ATOM 1296 N N . LEU A 1 168 ? -1.453 6.720 -28.494 1.00 83.75 168 LEU A N 1
ATOM 1297 C CA . LEU A 1 168 ? -0.662 5.482 -28.546 1.00 83.75 168 LEU A CA 1
ATOM 1298 C C . LEU A 1 168 ? -1.399 4.285 -27.906 1.00 83.75 168 LEU A C 1
ATOM 1300 O O . LEU A 1 168 ? -1.384 3.175 -28.439 1.00 83.75 168 LEU A O 1
ATOM 1304 N N . LEU A 1 169 ? -2.096 4.510 -26.785 1.00 85.25 169 LEU A N 1
ATOM 1305 C CA . LEU A 1 169 ? -2.952 3.497 -26.150 1.00 85.25 169 LEU A CA 1
ATOM 1306 C C . LEU A 1 169 ? -4.135 3.096 -27.043 1.00 85.25 169 LEU A C 1
ATOM 1308 O O . LEU A 1 169 ? -4.468 1.914 -27.135 1.00 85.25 169 LEU A O 1
ATOM 1312 N N . HIS A 1 170 ? -4.758 4.069 -27.712 1.00 82.44 170 HIS A N 1
ATOM 1313 C CA . HIS A 1 170 ? -5.888 3.827 -28.606 1.00 82.44 170 HIS A CA 1
ATOM 1314 C C . HIS A 1 170 ? -5.496 3.017 -29.850 1.00 82.44 170 HIS A C 1
ATOM 1316 O O . HIS A 1 170 ? -6.266 2.158 -30.282 1.00 82.44 170 HIS A O 1
ATOM 1322 N N . GLU A 1 171 ? -4.305 3.268 -30.396 1.00 81.94 171 GLU A N 1
ATOM 1323 C CA . GLU A 1 171 ? -3.735 2.553 -31.542 1.00 81.94 171 GLU A CA 1
ATOM 1324 C C . GLU A 1 171 ? -3.388 1.099 -31.173 1.00 81.94 171 GLU A C 1
ATOM 1326 O O . GLU A 1 171 ? -3.866 0.166 -31.821 1.00 81.94 171 GLU A O 1
ATOM 1331 N N . ALA A 1 172 ? -2.697 0.882 -30.046 1.00 75.56 172 ALA A N 1
ATOM 1332 C CA . ALA A 1 172 ? -2.382 -0.458 -29.541 1.00 75.56 172 ALA A CA 1
ATOM 1333 C C . ALA A 1 172 ? -3.639 -1.308 -29.245 1.00 75.56 172 ALA A C 1
ATOM 1335 O O . ALA A 1 172 ? -3.657 -2.516 -29.500 1.00 75.56 172 ALA A O 1
ATOM 1336 N N . MET A 1 173 ? -4.719 -0.688 -28.749 1.00 72.56 173 MET A N 1
ATOM 1337 C CA . MET A 1 173 ? -6.011 -1.364 -28.566 1.00 72.56 173 MET A CA 1
ATOM 1338 C C . MET A 1 173 ? -6.702 -1.730 -29.890 1.00 72.56 173 MET A C 1
ATOM 1340 O O . MET A 1 173 ? -7.468 -2.693 -29.919 1.00 72.56 173 MET A O 1
ATOM 1344 N N . GLN A 1 174 ? -6.446 -1.001 -30.981 1.00 71.81 174 GLN A N 1
ATOM 1345 C CA . GLN A 1 174 ? -6.983 -1.333 -32.304 1.00 71.81 174 GLN A CA 1
ATOM 1346 C C . GLN A 1 174 ? -6.177 -2.444 -32.986 1.00 71.81 174 GLN A C 1
ATOM 1348 O O . GLN A 1 174 ? -6.785 -3.397 -33.475 1.00 71.81 174 GLN A O 1
ATOM 1353 N N . GLU A 1 175 ? -4.841 -2.407 -32.954 1.00 66.38 175 GLU A N 1
ATOM 1354 C CA . GLU A 1 175 ? -4.005 -3.486 -33.512 1.00 66.38 175 GLU A CA 1
ATOM 1355 C C . GLU A 1 175 ? -4.283 -4.842 -32.838 1.00 66.38 175 GLU A C 1
ATOM 1357 O O . GLU A 1 175 ? -4.448 -5.862 -33.516 1.00 66.38 175 GLU A O 1
ATOM 1362 N N . GLY A 1 176 ? -4.458 -4.849 -31.510 1.00 56.91 176 GLY A N 1
ATOM 1363 C CA . GLY A 1 176 ? -4.860 -6.039 -30.750 1.00 56.91 176 GLY A CA 1
ATOM 1364 C C . GLY A 1 176 ? -6.244 -6.601 -31.113 1.00 56.91 176 GLY A C 1
ATOM 1365 O O . GLY A 1 176 ? -6.542 -7.741 -30.770 1.00 56.91 176 GLY A O 1
ATOM 1366 N N . SER A 1 177 ? -7.083 -5.839 -31.826 1.00 56.06 177 SER A N 1
ATOM 1367 C CA . SER A 1 177 ? -8.403 -6.288 -32.298 1.00 56.06 177 SER A CA 1
ATOM 1368 C C . SER A 1 177 ? -8.403 -6.832 -33.735 1.00 56.06 177 SER A C 1
ATOM 1370 O O . SER A 1 177 ? -9.368 -7.471 -34.143 1.00 56.06 177 SER A O 1
ATOM 1372 N N . ALA A 1 178 ? -7.326 -6.612 -34.499 1.00 54.12 178 ALA A N 1
ATOM 1373 C CA . ALA A 1 178 ? -7.223 -6.973 -35.918 1.00 54.12 178 ALA A CA 1
ATOM 1374 C C . ALA A 1 178 ? -6.571 -8.350 -36.177 1.00 54.12 178 ALA A C 1
ATOM 1376 O O . ALA A 1 178 ? -6.296 -8.701 -37.325 1.00 54.12 178 ALA A O 1
ATOM 1377 N N . THR A 1 179 ? -6.283 -9.116 -35.120 1.00 54.03 179 THR A N 1
ATOM 1378 C CA . THR A 1 179 ? -5.494 -10.365 -35.160 1.00 54.03 179 THR A CA 1
ATOM 1379 C C . THR A 1 179 ? -6.237 -11.585 -34.588 1.00 54.03 179 THR A C 1
ATOM 1381 O O . THR A 1 179 ? -5.610 -12.526 -34.099 1.00 54.03 179 THR A O 1
ATOM 1384 N N . GLN A 1 180 ? -7.574 -11.582 -34.681 1.00 44.31 180 GLN A N 1
ATOM 1385 C CA . GLN A 1 180 ? -8.47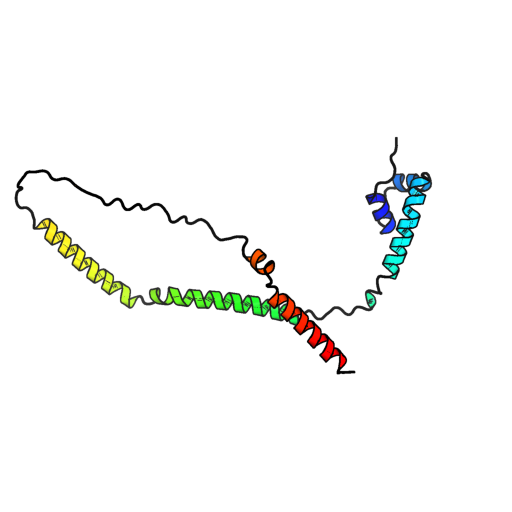8 -12.676 -34.287 1.00 44.31 180 GLN A CA 1
ATOM 1386 C C . GLN A 1 180 ? -9.390 -13.102 -35.447 1.00 44.31 180 GLN A C 1
ATOM 1388 O O . GLN A 1 180 ? -9.863 -12.200 -36.172 1.00 44.31 180 GLN A O 1
#